Protein AF-A0A0F9E9Y7-F1 (afdb_monomer_lite)

Structure (mmCIF, N/CA/C/O backbone):
data_AF-A0A0F9E9Y7-F1
#
_entry.id   AF-A0A0F9E9Y7-F1
#
loop_
_atom_site.group_PDB
_atom_site.id
_atom_site.type_symbol
_atom_site.label_atom_id
_atom_site.label_alt_id
_atom_site.label_comp_id
_atom_site.label_asym_id
_atom_site.label_entity_id
_atom_site.label_seq_id
_atom_site.pdbx_PDB_ins_code
_atom_site.Cartn_x
_atom_site.Cartn_y
_atom_site.Cartn_z
_atom_site.occupancy
_atom_site.B_iso_or_equiv
_atom_site.auth_seq_id
_atom_site.auth_comp_id
_atom_site.auth_asym_id
_atom_site.auth_atom_id
_atom_site.pdbx_PDB_model_num
ATOM 1 N N . MET A 1 1 ? -20.554 8.110 -44.807 1.00 42.41 1 MET A N 1
ATOM 2 C CA . MET A 1 1 ? -20.090 8.867 -43.628 1.00 42.41 1 MET A CA 1
ATOM 3 C C . MET A 1 1 ? -20.699 8.203 -42.407 1.00 42.41 1 MET A C 1
ATOM 5 O O . MET A 1 1 ? -21.878 8.396 -42.154 1.00 42.41 1 MET A O 1
ATOM 9 N N . THR A 1 2 ? -19.965 7.325 -41.733 1.00 42.69 2 THR A N 1
ATOM 10 C CA . THR A 1 2 ? -20.424 6.703 -40.484 1.00 42.69 2 THR A CA 1
ATOM 11 C C . THR A 1 2 ? -19.828 7.491 -39.334 1.00 42.69 2 THR A C 1
ATOM 13 O O . THR A 1 2 ? -18.618 7.485 -39.134 1.00 42.69 2 THR A O 1
ATOM 16 N N . GLN A 1 3 ? -20.688 8.237 -38.648 1.00 52.66 3 GLN A N 1
ATOM 17 C CA . GLN A 1 3 ? -20.364 8.927 -37.409 1.00 52.66 3 GLN A CA 1
ATOM 18 C C . GLN A 1 3 ? -20.084 7.844 -36.362 1.00 52.66 3 GLN A C 1
ATOM 20 O O . GLN A 1 3 ? -20.965 7.031 -36.078 1.00 52.66 3 GLN A O 1
ATOM 25 N N . GLU A 1 4 ? -18.855 7.771 -35.853 1.00 56.22 4 GLU A N 1
ATOM 26 C CA . GLU A 1 4 ? -18.535 6.856 -34.760 1.00 56.22 4 GLU A CA 1
ATOM 27 C C . GLU A 1 4 ? -19.398 7.221 -33.552 1.00 56.22 4 GLU A C 1
ATOM 29 O O . GLU A 1 4 ? -19.359 8.345 -33.047 1.00 56.22 4 GLU A O 1
ATOM 34 N N . THR A 1 5 ? -20.224 6.269 -33.121 1.00 60.22 5 THR A N 1
ATOM 35 C CA . THR A 1 5 ? -21.033 6.391 -31.914 1.00 60.22 5 THR A CA 1
ATOM 36 C C . THR A 1 5 ? -20.099 6.646 -30.740 1.00 60.22 5 THR A C 1
ATOM 38 O O . THR A 1 5 ? -19.349 5.759 -30.334 1.00 60.22 5 THR A O 1
ATOM 41 N N . PHE A 1 6 ? -20.145 7.857 -30.186 1.00 68.81 6 PHE A N 1
ATOM 42 C CA . PHE A 1 6 ? -19.423 8.188 -28.966 1.00 68.81 6 PHE A CA 1
ATOM 43 C C . PHE A 1 6 ? -19.864 7.235 -27.846 1.00 68.81 6 PHE A C 1
ATOM 45 O O . PHE A 1 6 ? -20.997 7.300 -27.366 1.00 68.81 6 PHE A O 1
ATOM 52 N N . LYS A 1 7 ? -18.963 6.331 -27.447 1.00 62.50 7 LYS A N 1
ATOM 53 C CA . LYS A 1 7 ? -19.125 5.460 -26.283 1.00 62.50 7 LYS A CA 1
ATOM 54 C C . LYS A 1 7 ? -18.265 6.039 -25.159 1.00 62.50 7 LYS A C 1
ATOM 56 O O . LYS A 1 7 ? -17.041 5.929 -25.242 1.00 62.50 7 LYS A O 1
ATOM 61 N N . PRO A 1 8 ? -18.857 6.680 -24.136 1.00 44.62 8 PRO A N 1
ATOM 62 C CA . PRO A 1 8 ? -18.079 7.228 -23.036 1.00 44.62 8 PRO A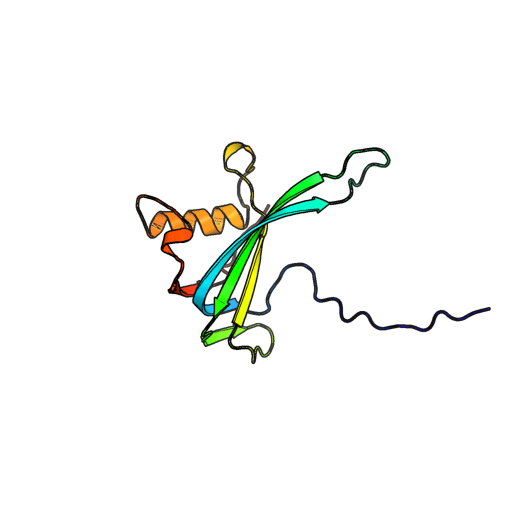 CA 1
ATOM 63 C C . PRO A 1 8 ? -17.283 6.108 -22.360 1.00 44.62 8 PRO A C 1
ATOM 65 O O . PRO A 1 8 ? -17.818 5.042 -22.046 1.00 44.62 8 PRO A O 1
ATOM 68 N N . SER A 1 9 ? -15.986 6.346 -22.172 1.00 56.53 9 SER A N 1
ATOM 69 C CA . SER A 1 9 ? -15.112 5.431 -21.450 1.00 56.53 9 SER A CA 1
ATOM 70 C C . SER A 1 9 ? -15.350 5.592 -19.954 1.00 56.53 9 SER A C 1
ATOM 72 O O . SER A 1 9 ? -15.184 6.679 -19.409 1.00 56.53 9 SER A O 1
ATOM 74 N N . LEU A 1 10 ? -15.721 4.498 -19.294 1.00 49.91 10 LEU A N 1
ATOM 75 C CA . LEU A 1 10 ? -15.759 4.388 -17.833 1.00 49.91 10 LEU A CA 1
ATOM 76 C C . LEU A 1 10 ? -14.414 3.897 -17.277 1.00 49.91 10 LEU A C 1
ATOM 78 O O . LEU A 1 10 ? -14.360 3.389 -16.159 1.00 49.91 10 LEU A O 1
ATOM 82 N N . ALA A 1 11 ? -13.342 3.968 -18.077 1.00 42.59 11 ALA A N 1
ATOM 83 C CA . ALA A 1 11 ? -12.028 3.518 -17.653 1.00 42.59 11 ALA A CA 1
ATOM 84 C C . ALA A 1 11 ? -11.611 4.290 -16.400 1.00 42.59 11 ALA A C 1
ATOM 86 O O . ALA A 1 11 ? -11.457 5.512 -16.423 1.00 42.59 11 ALA A O 1
ATOM 87 N N . THR A 1 12 ? -11.431 3.558 -15.304 1.00 41.56 12 THR A N 1
ATOM 88 C CA . THR A 1 12 ? -10.828 4.094 -14.092 1.00 41.56 12 THR A CA 1
ATOM 89 C C . THR A 1 12 ? -9.436 4.614 -14.454 1.00 41.56 12 THR A C 1
ATOM 91 O O . THR A 1 12 ? -8.691 3.895 -15.132 1.00 41.56 12 THR A O 1
ATOM 94 N N . PRO A 1 13 ? -9.058 5.837 -14.043 1.00 41.62 13 PRO A N 1
ATOM 95 C CA . PRO A 1 13 ? -7.705 6.329 -14.241 1.00 41.62 13 PRO A CA 1
ATOM 96 C C . PRO A 1 13 ? -6.712 5.298 -13.709 1.00 41.62 13 PRO A C 1
ATOM 98 O O . PRO A 1 13 ? -6.859 4.792 -12.594 1.00 41.62 13 PRO A O 1
ATOM 101 N N . VAL A 1 14 ? -5.707 4.966 -14.513 1.00 43.00 14 VAL A N 1
ATOM 102 C CA . VAL A 1 14 ? -4.647 4.049 -14.104 1.00 43.00 14 VAL A CA 1
ATOM 103 C C . VAL A 1 14 ? -3.904 4.689 -12.923 1.00 43.00 14 VAL A C 1
ATOM 105 O O . VAL A 1 14 ? -3.099 5.597 -13.105 1.00 43.00 14 VAL A O 1
ATOM 108 N N . GLY A 1 15 ? -4.170 4.217 -11.700 1.00 51.47 15 GLY A N 1
ATOM 109 C CA . GLY A 1 15 ? -3.194 4.266 -10.610 1.00 51.47 15 GLY A CA 1
ATOM 110 C C . GLY A 1 15 ? -3.375 5.247 -9.446 1.00 51.47 15 GLY A C 1
ATOM 111 O O . GLY A 1 15 ? -2.369 5.481 -8.770 1.00 51.47 15 GLY A O 1
ATOM 112 N N . GLN A 1 16 ? -4.567 5.774 -9.136 1.00 60.00 16 GLN A N 1
ATOM 113 C CA . GLN A 1 16 ? -4.809 6.370 -7.807 1.00 60.00 16 GLN A CA 1
ATOM 114 C C . GLN A 1 16 ? -6.214 6.068 -7.272 1.00 60.00 16 GLN A C 1
ATOM 116 O O . GLN A 1 16 ? -7.217 6.487 -7.838 1.00 60.00 16 GLN A O 1
ATOM 121 N N . SER A 1 17 ? -6.264 5.336 -6.156 1.00 75.00 17 SER A N 1
ATOM 122 C CA . SER A 1 17 ? -7.454 5.254 -5.305 1.00 75.00 17 SER A CA 1
ATOM 123 C C . SER A 1 17 ? -7.800 6.658 -4.780 1.00 75.00 17 SER A C 1
ATOM 125 O O . SER A 1 17 ? -6.871 7.398 -4.444 1.00 75.00 17 SER A O 1
ATOM 127 N N . PRO A 1 18 ? -9.088 7.041 -4.662 1.00 85.50 18 PRO A N 1
ATOM 128 C CA . PRO A 1 18 ? -9.473 8.330 -4.076 1.00 85.50 18 PRO A CA 1
ATOM 129 C C . PRO A 1 18 ? -9.158 8.408 -2.571 1.00 85.50 18 PRO A C 1
ATOM 131 O O . PRO A 1 18 ? -9.178 9.489 -1.978 1.00 85.50 18 PRO A O 1
ATOM 134 N N . LEU A 1 19 ? -8.840 7.268 -1.948 1.00 90.31 19 LEU A N 1
ATOM 135 C CA . LEU A 1 19 ? -8.474 7.163 -0.543 1.00 90.31 19 LEU A CA 1
ATOM 136 C C . LEU A 1 19 ? -7.179 7.931 -0.250 1.00 90.31 19 LEU A C 1
ATOM 138 O O . LEU A 1 19 ? -6.099 7.572 -0.717 1.00 90.31 19 LEU A O 1
ATOM 142 N N . GLN A 1 20 ? -7.280 8.960 0.590 1.00 92.25 20 GLN A N 1
ATOM 143 C CA . GLN A 1 20 ? -6.125 9.703 1.097 1.00 92.25 20 GLN A CA 1
ATOM 144 C C . GLN A 1 20 ? -5.659 9.179 2.453 1.00 92.25 20 GLN A C 1
ATOM 146 O O . GLN A 1 20 ? -4.464 9.186 2.732 1.00 92.25 20 GLN A O 1
ATOM 151 N N . LYS A 1 21 ? -6.591 8.751 3.309 1.00 95.31 21 LYS A N 1
ATOM 152 C CA . LYS A 1 21 ? -6.298 8.193 4.628 1.00 95.31 21 LYS A CA 1
ATOM 153 C C .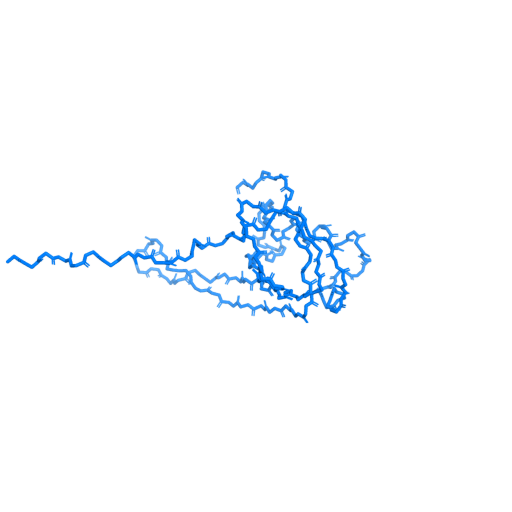 LYS A 1 21 ? -7.371 7.193 5.021 1.00 95.31 21 LYS A C 1
ATOM 155 O O . LYS A 1 21 ? -8.561 7.505 4.949 1.00 95.31 21 LYS A O 1
ATOM 160 N N . PHE A 1 22 ? -6.961 6.021 5.477 1.00 96.06 22 PHE A N 1
ATOM 161 C CA . PHE A 1 22 ? -7.881 4.988 5.934 1.00 96.06 22 PHE A CA 1
ATOM 162 C C . PHE A 1 22 ? -7.235 4.090 6.984 1.00 96.06 22 PHE A C 1
ATOM 164 O O . PHE A 1 22 ? -6.012 4.051 7.132 1.00 96.06 22 PHE A O 1
ATOM 171 N N . VAL A 1 23 ? -8.079 3.358 7.699 1.00 97.31 23 VAL A N 1
ATOM 172 C CA . VAL A 1 23 ? -7.685 2.213 8.517 1.00 97.31 23 VAL A CA 1
ATOM 173 C C . VAL A 1 23 ? -8.273 0.969 7.869 1.00 97.31 23 VAL A C 1
ATOM 175 O O . VAL A 1 23 ? -9.423 0.996 7.457 1.00 97.31 23 VAL A O 1
ATOM 178 N N . GLY A 1 24 ? -7.505 -0.106 7.748 1.00 96.50 24 GLY A N 1
ATOM 179 C CA . GLY A 1 24 ? -7.993 -1.359 7.170 1.00 96.50 24 GLY A CA 1
ATOM 180 C C . GLY A 1 24 ? -7.135 -2.546 7.575 1.00 96.50 24 GLY A C 1
ATOM 181 O O . GLY A 1 24 ? -6.053 -2.374 8.138 1.00 96.50 24 GLY A O 1
ATOM 182 N N . ILE A 1 25 ? -7.615 -3.754 7.302 1.00 97.50 25 ILE A N 1
ATOM 183 C CA . ILE A 1 25 ? -6.855 -4.992 7.483 1.00 97.50 25 ILE A CA 1
ATOM 184 C C . ILE A 1 25 ? -6.270 -5.389 6.133 1.00 97.50 25 ILE A C 1
ATOM 186 O O . ILE A 1 25 ? -7.020 -5.561 5.174 1.00 97.50 25 ILE A O 1
ATOM 190 N N . LEU A 1 26 ? -4.945 -5.545 6.056 1.00 96.38 26 LEU A N 1
ATOM 191 C CA . LEU A 1 26 ? -4.313 -6.124 4.869 1.00 96.38 26 LEU A CA 1
ATOM 192 C C . LEU A 1 26 ? -4.673 -7.610 4.809 1.00 96.38 26 LEU A C 1
ATOM 194 O O . LEU A 1 26 ? -4.222 -8.387 5.645 1.00 96.38 26 LEU A O 1
ATOM 198 N N . GLU A 1 27 ? -5.508 -8.000 3.857 1.00 95.88 27 GLU A N 1
ATOM 199 C CA . GLU A 1 27 ? -5.944 -9.383 3.672 1.00 95.88 27 GLU A CA 1
ATOM 200 C C . GLU A 1 27 ? -4.887 -10.210 2.943 1.00 95.88 27 GLU A C 1
ATOM 202 O O . GLU A 1 27 ? -4.563 -11.313 3.376 1.00 95.88 27 GLU A O 1
ATOM 207 N N . SER A 1 28 ? -4.327 -9.662 1.867 1.00 95.44 28 SER A N 1
ATOM 208 C CA . SER A 1 28 ? -3.277 -10.304 1.082 1.00 95.44 28 SER A CA 1
ATOM 209 C C . SER A 1 28 ? -2.469 -9.275 0.296 1.00 95.44 28 SER A C 1
ATOM 211 O O . SER A 1 28 ? -2.875 -8.118 0.137 1.00 95.44 28 SER A O 1
ATOM 213 N N . TRP A 1 29 ? -1.318 -9.704 -0.213 1.00 94.81 29 TRP A N 1
ATOM 214 C CA . TRP A 1 29 ? -0.576 -8.974 -1.228 1.00 94.81 29 TRP A CA 1
ATOM 215 C C . TRP A 1 29 ? -0.125 -9.929 -2.332 1.00 94.81 29 TRP A C 1
ATOM 217 O O . TRP A 1 29 ? 0.078 -11.118 -2.094 1.00 94.81 29 TRP A O 1
ATOM 227 N N . GLU A 1 30 ? 0.020 -9.403 -3.543 1.00 94.31 30 GLU A N 1
ATOM 228 C CA . GLU A 1 30 ? 0.403 -10.173 -4.725 1.00 94.31 30 GLU A CA 1
ATOM 229 C C . GLU A 1 30 ? 1.448 -9.406 -5.535 1.00 94.31 30 GLU A C 1
ATOM 231 O O . GLU A 1 30 ? 1.392 -8.178 -5.633 1.00 94.31 30 GLU A O 1
ATOM 236 N N . ALA A 1 31 ? 2.407 -10.125 -6.121 1.00 92.44 31 ALA A N 1
ATOM 237 C CA . ALA A 1 31 ? 3.385 -9.562 -7.043 1.00 92.44 31 ALA A CA 1
ATOM 238 C C . ALA A 1 31 ? 3.086 -10.012 -8.475 1.00 92.44 31 ALA A C 1
ATOM 240 O O . ALA A 1 31 ? 3.074 -11.203 -8.779 1.00 92.44 31 ALA A O 1
ATOM 241 N N . GLU A 1 32 ? 2.918 -9.047 -9.372 1.00 91.19 32 GLU A N 1
ATOM 242 C CA . GLU A 1 32 ? 2.691 -9.281 -10.795 1.00 91.19 32 GLU A CA 1
ATOM 243 C C . GLU A 1 32 ? 3.835 -8.696 -11.623 1.00 91.19 32 GLU A C 1
ATOM 245 O O . GLU A 1 32 ? 4.307 -7.586 -11.368 1.00 91.19 32 GLU A O 1
ATOM 250 N N . THR A 1 33 ? 4.252 -9.412 -12.669 1.00 89.75 33 THR A N 1
ATOM 251 C CA . THR A 1 33 ? 5.092 -8.832 -13.724 1.00 89.75 33 THR A CA 1
ATOM 252 C C . THR A 1 33 ? 4.190 -8.340 -14.844 1.00 89.75 33 THR A C 1
ATOM 254 O O . THR A 1 33 ? 3.442 -9.120 -15.427 1.00 89.75 33 THR A O 1
ATOM 257 N N . ARG A 1 34 ? 4.273 -7.049 -15.154 1.00 85.38 34 ARG A N 1
ATOM 258 C CA . ARG A 1 34 ? 3.534 -6.402 -16.237 1.00 85.38 34 ARG A CA 1
ATOM 259 C C . ARG A 1 34 ? 4.480 -5.966 -17.343 1.00 85.38 34 ARG A C 1
ATOM 261 O O . ARG A 1 34 ? 5.663 -5.712 -17.120 1.00 85.38 34 ARG A O 1
ATOM 268 N N . GLU A 1 35 ? 3.932 -5.873 -18.543 1.00 84.50 35 GLU A N 1
ATOM 269 C CA . GLU A 1 35 ? 4.638 -5.421 -19.735 1.00 84.50 35 GLU A CA 1
ATOM 270 C C . GLU A 1 35 ? 4.053 -4.079 -20.174 1.00 84.50 35 GLU A C 1
ATOM 272 O O . GLU A 1 35 ? 2.839 -3.927 -20.300 1.00 84.50 35 GLU A O 1
ATOM 277 N N . SER A 1 36 ? 4.917 -3.084 -20.360 1.00 77.88 36 SER A N 1
ATOM 278 C CA . SER A 1 36 ? 4.568 -1.831 -21.023 1.00 77.88 36 SER A CA 1
ATOM 279 C C . SER A 1 36 ? 5.082 -1.894 -22.457 1.00 77.88 36 SER A C 1
ATOM 281 O O . SER A 1 36 ? 6.238 -2.291 -22.652 1.00 77.88 36 SER A O 1
ATOM 283 N N . PRO A 1 37 ? 4.289 -1.468 -23.455 1.00 76.06 37 PRO A N 1
ATOM 284 C CA . PRO A 1 37 ? 4.803 -1.241 -24.800 1.00 76.06 37 PRO A CA 1
ATOM 285 C C . PRO A 1 37 ? 6.053 -0.352 -24.743 1.00 76.06 37 PRO A C 1
ATOM 287 O O . PRO A 1 37 ? 6.115 0.559 -23.911 1.00 76.06 37 PRO A O 1
ATOM 290 N N . SER A 1 38 ? 7.056 -0.637 -25.579 1.00 75.00 38 SER A N 1
ATOM 291 C CA . SER A 1 38 ? 8.174 0.294 -25.762 1.00 75.00 38 SER A CA 1
ATOM 292 C C . SER A 1 38 ? 7.718 1.463 -26.634 1.00 75.00 38 SER A C 1
ATOM 294 O O . SER A 1 38 ? 6.972 1.268 -27.594 1.00 75.00 38 SER A O 1
ATOM 296 N N . ASP A 1 39 ? 8.194 2.665 -26.313 1.00 72.50 39 ASP A N 1
ATOM 297 C CA . ASP A 1 39 ? 7.964 3.873 -27.113 1.00 72.50 39 ASP A CA 1
ATOM 298 C C . ASP A 1 39 ? 8.726 3.827 -28.453 1.00 72.50 39 ASP A C 1
ATOM 300 O O . ASP A 1 39 ? 8.412 4.573 -29.382 1.00 72.50 39 ASP A O 1
ATOM 304 N N . THR A 1 40 ? 9.722 2.940 -28.571 1.00 74.12 40 THR A N 1
ATOM 305 C CA . THR A 1 40 ? 10.537 2.762 -29.777 1.00 74.12 40 THR A CA 1
ATOM 306 C C . THR A 1 40 ? 9.993 1.606 -30.630 1.00 74.12 40 THR A C 1
ATOM 308 O O . THR A 1 40 ? 9.963 0.462 -30.160 1.00 74.12 40 THR A O 1
ATOM 311 N N . PRO A 1 41 ? 9.609 1.841 -31.900 1.00 71.56 41 PRO A N 1
ATOM 312 C CA . PRO A 1 41 ? 9.171 0.775 -32.799 1.00 71.56 41 PRO A CA 1
ATOM 313 C C . PRO A 1 41 ? 10.261 -0.291 -32.990 1.00 71.56 41 PRO A C 1
ATOM 315 O O . PRO A 1 41 ? 11.368 0.022 -33.422 1.00 71.56 41 PRO A O 1
ATOM 318 N N . GLY A 1 42 ? 9.942 -1.555 -32.693 1.00 73.81 42 GLY A N 1
ATOM 319 C CA . GLY A 1 42 ? 10.852 -2.699 -32.858 1.00 73.81 42 GLY A CA 1
ATOM 320 C C . GLY A 1 42 ? 11.616 -3.125 -31.599 1.00 73.81 42 GLY A C 1
ATOM 321 O O . GLY A 1 42 ? 12.290 -4.152 -31.629 1.00 73.81 42 GLY A O 1
ATOM 322 N N . GLU A 1 43 ? 11.490 -2.398 -30.485 1.00 78.31 43 GLU A N 1
ATOM 323 C CA . GLU A 1 43 ? 12.030 -2.838 -29.195 1.00 78.31 43 GLU A CA 1
ATOM 324 C C . GLU A 1 43 ? 11.077 -3.783 -28.452 1.00 78.31 43 GLU A C 1
ATOM 326 O O . GLU A 1 43 ? 9.852 -3.691 -28.553 1.00 78.31 43 GLU A O 1
ATOM 331 N N . ALA A 1 44 ? 11.659 -4.683 -27.655 1.00 78.69 44 ALA A N 1
ATOM 332 C CA . ALA A 1 44 ? 10.900 -5.542 -26.756 1.00 78.69 44 ALA A CA 1
ATOM 333 C C . ALA A 1 44 ? 10.171 -4.710 -25.676 1.00 78.69 44 ALA A C 1
ATOM 335 O O . ALA A 1 44 ? 10.705 -3.695 -25.215 1.00 78.69 44 ALA A O 1
ATOM 336 N N . PRO A 1 45 ? 8.971 -5.134 -25.235 1.00 79.81 45 PRO A N 1
ATOM 337 C CA . PRO A 1 45 ? 8.224 -4.439 -24.195 1.00 79.81 45 PRO A CA 1
ATOM 338 C C . PRO A 1 45 ? 9.005 -4.383 -22.878 1.00 79.81 45 PRO A C 1
ATOM 340 O O . PRO A 1 45 ? 9.694 -5.330 -22.483 1.00 79.81 45 PRO A O 1
ATOM 343 N N . ARG A 1 46 ? 8.878 -3.259 -22.168 1.00 78.88 46 ARG A N 1
ATOM 344 C CA . ARG A 1 46 ? 9.520 -3.061 -20.867 1.00 78.88 46 ARG A CA 1
ATOM 345 C C . ARG A 1 46 ? 8.760 -3.845 -19.808 1.00 78.88 46 ARG A C 1
ATOM 347 O O . ARG A 1 46 ? 7.587 -3.578 -19.555 1.00 78.88 46 ARG A O 1
ATOM 354 N N . LYS A 1 47 ? 9.4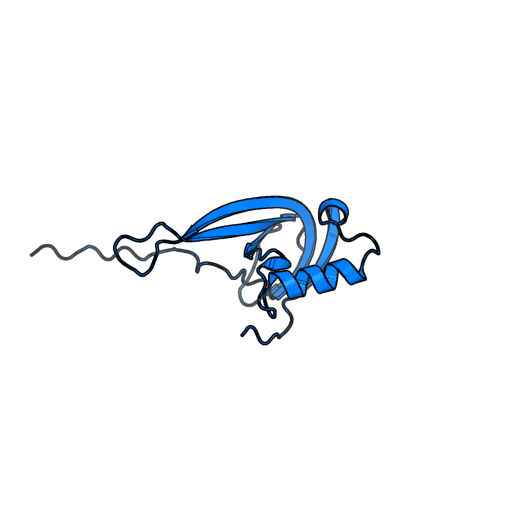46 -4.784 -19.161 1.00 83.81 47 LYS A N 1
ATOM 355 C CA . LYS A 1 47 ? 8.915 -5.527 -18.013 1.00 83.81 47 LYS A CA 1
ATOM 356 C C . LYS A 1 47 ? 9.091 -4.707 -16.743 1.00 83.81 47 LYS A C 1
ATOM 358 O O . LYS A 1 47 ? 10.185 -4.218 -16.473 1.00 83.81 47 LYS A O 1
ATOM 363 N N . TYR A 1 48 ? 8.030 -4.581 -15.960 1.00 83.56 48 TYR A N 1
ATOM 364 C CA . TYR A 1 48 ? 8.060 -3.965 -14.640 1.00 83.56 48 TYR A CA 1
ATOM 365 C C . TYR A 1 48 ? 7.247 -4.805 -13.661 1.00 83.56 48 TYR A C 1
ATOM 367 O O . TYR A 1 48 ? 6.303 -5.491 -14.044 1.00 83.56 48 TYR A O 1
ATOM 375 N N . GLN A 1 49 ? 7.637 -4.779 -12.393 1.00 89.38 49 GLN A N 1
ATOM 376 C CA . GLN A 1 49 ? 6.914 -5.485 -11.343 1.00 89.38 49 GLN A CA 1
ATOM 377 C C . GLN A 1 49 ? 5.966 -4.532 -10.632 1.00 89.38 49 GLN A C 1
ATOM 379 O O . GLN A 1 49 ? 6.217 -3.330 -10.528 1.00 89.38 49 GLN A O 1
ATOM 384 N N . VAL A 1 50 ? 4.864 -5.074 -10.144 1.00 90.38 50 VAL A N 1
ATOM 385 C CA . VAL A 1 50 ? 3.828 -4.339 -9.434 1.00 90.38 50 VAL A CA 1
ATOM 386 C C . VAL A 1 50 ? 3.402 -5.165 -8.233 1.00 90.38 50 VAL A C 1
ATOM 388 O O . VAL A 1 50 ? 3.156 -6.358 -8.371 1.00 90.38 50 VAL A O 1
ATOM 391 N N . ILE A 1 51 ? 3.318 -4.525 -7.070 1.00 91.81 51 ILE A N 1
ATOM 392 C CA . ILE A 1 51 ? 2.750 -5.117 -5.861 1.00 91.81 51 ILE A CA 1
ATOM 393 C C . ILE A 1 51 ? 1.325 -4.604 -5.693 1.00 91.81 51 ILE A C 1
ATOM 395 O O . ILE A 1 51 ? 1.090 -3.390 -5.689 1.00 91.81 51 ILE A O 1
ATOM 399 N N . THR A 1 52 ? 0.390 -5.529 -5.544 1.00 93.31 52 THR A N 1
ATOM 400 C CA . THR A 1 52 ? -1.015 -5.259 -5.252 1.00 93.31 52 THR A CA 1
ATOM 401 C C . THR A 1 52 ? -1.286 -5.602 -3.794 1.00 93.31 52 THR A C 1
ATOM 403 O O . THR A 1 52 ? -0.967 -6.698 -3.353 1.00 93.31 52 THR A O 1
ATOM 406 N N . PHE A 1 53 ? -1.868 -4.669 -3.047 1.00 93.75 53 PHE A N 1
ATOM 407 C CA . PHE A 1 53 ? -2.280 -4.838 -1.657 1.00 93.75 53 PHE A CA 1
ATOM 408 C C . PHE A 1 53 ? -3.804 -4.858 -1.589 1.00 93.75 53 PHE A C 1
ATOM 410 O O . PHE A 1 53 ? -4.447 -3.896 -2.019 1.00 93.75 53 PHE A O 1
ATOM 417 N N . ASN A 1 54 ? -4.367 -5.924 -1.026 1.00 94.25 54 ASN A N 1
ATOM 418 C CA . ASN A 1 54 ? -5.804 -6.107 -0.870 1.00 94.25 54 ASN A CA 1
ATOM 419 C C . ASN A 1 54 ? -6.197 -5.847 0.583 1.00 94.25 54 ASN A C 1
ATOM 421 O O . ASN A 1 54 ? -5.714 -6.514 1.497 1.00 94.25 54 ASN A O 1
ATOM 425 N N . PHE A 1 55 ? -7.072 -4.871 0.798 1.00 95.56 55 PHE A N 1
ATOM 426 C CA . PHE A 1 55 ? -7.572 -4.492 2.112 1.00 95.56 55 PHE A CA 1
ATOM 427 C C . PHE A 1 55 ? -9.046 -4.832 2.262 1.00 95.56 55 PHE A C 1
ATOM 429 O O . PHE A 1 55 ? -9.841 -4.608 1.346 1.00 95.56 55 PHE A O 1
ATOM 436 N N . ARG A 1 56 ? -9.406 -5.253 3.472 1.00 95.12 56 ARG A N 1
ATOM 437 C CA . ARG A 1 56 ? -10.785 -5.407 3.939 1.00 95.12 56 ARG A CA 1
ATOM 438 C C . ARG A 1 56 ? -11.015 -4.634 5.232 1.00 95.12 56 ARG A C 1
ATOM 440 O O . ARG A 1 56 ? -10.064 -4.150 5.849 1.00 95.12 56 ARG A O 1
ATOM 447 N N . ASP A 1 57 ? -12.276 -4.560 5.644 1.00 95.88 57 ASP A N 1
ATOM 448 C CA . ASP A 1 57 ? -12.712 -3.890 6.873 1.00 95.88 57 ASP A CA 1
ATOM 449 C C . ASP A 1 57 ? -12.207 -2.441 6.947 1.00 95.88 57 ASP A C 1
ATOM 451 O O . ASP A 1 57 ? -11.557 -2.029 7.912 1.00 95.88 57 ASP A O 1
ATOM 455 N N . LEU A 1 58 ? -12.454 -1.686 5.872 1.00 94.50 58 LEU A N 1
ATOM 456 C CA . LEU A 1 58 ? -12.025 -0.297 5.762 1.00 94.50 58 LEU A CA 1
ATOM 457 C C . LEU A 1 58 ? -12.870 0.670 6.582 1.00 94.50 58 LEU A C 1
ATOM 459 O O . LEU A 1 58 ? -14.074 0.796 6.368 1.00 94.50 58 LEU A O 1
ATOM 463 N N . ASP A 1 59 ? -12.177 1.488 7.366 1.00 95.44 59 ASP A N 1
ATOM 464 C CA . ASP A 1 59 ? -12.664 2.769 7.857 1.00 95.44 59 ASP A CA 1
ATOM 465 C C . ASP A 1 59 ? -11.998 3.895 7.067 1.00 95.44 59 ASP A C 1
ATOM 467 O O . ASP A 1 59 ? -10.809 4.203 7.229 1.00 95.44 59 ASP A O 1
ATOM 471 N N . VAL A 1 60 ? -12.770 4.535 6.194 1.00 94.69 60 VAL A N 1
ATOM 472 C CA . VAL A 1 60 ? -12.293 5.672 5.406 1.00 94.69 60 VAL A CA 1
ATOM 473 C C . VAL A 1 60 ? -12.254 6.916 6.289 1.00 94.69 60 VAL A C 1
ATOM 475 O O . VAL A 1 60 ? -13.284 7.392 6.756 1.00 94.69 60 VAL A O 1
ATOM 478 N N . LEU A 1 61 ? -11.057 7.471 6.492 1.00 94.81 61 LEU A N 1
ATOM 479 C CA . LEU A 1 61 ? -10.858 8.691 7.282 1.00 94.81 61 LEU A CA 1
ATOM 480 C C . LEU A 1 61 ? -10.828 9.944 6.400 1.00 94.81 61 LEU A C 1
ATOM 482 O O . LEU A 1 61 ? -11.275 11.011 6.814 1.00 94.81 61 LEU A O 1
ATOM 486 N N . LYS A 1 62 ? -10.272 9.831 5.187 1.00 93.81 62 LYS A N 1
ATOM 487 C CA . LYS A 1 62 ? -10.191 10.921 4.212 1.00 93.81 62 LYS A CA 1
ATOM 488 C C . LYS A 1 62 ? -10.140 10.368 2.791 1.00 93.81 62 LYS A C 1
ATOM 490 O O . LYS A 1 62 ? -9.321 9.501 2.494 1.00 93.81 62 LYS A O 1
ATOM 495 N N . SER A 1 63 ? -10.964 10.916 1.906 1.00 92.25 63 SER A N 1
ATOM 496 C CA . SER A 1 63 ? -11.025 10.547 0.489 1.00 92.25 63 SER A CA 1
ATOM 497 C C . SER A 1 63 ? -11.343 11.781 -0.360 1.00 92.25 63 SER A C 1
ATOM 499 O O . SER A 1 63 ? -11.997 12.700 0.132 1.00 92.25 63 SER A O 1
ATOM 501 N N . THR A 1 64 ? -10.863 11.838 -1.605 1.00 90.56 64 THR A N 1
ATOM 502 C CA . THR A 1 64 ? -11.199 12.924 -2.552 1.00 90.56 64 THR A CA 1
ATOM 503 C C . THR A 1 64 ? -12.618 12.814 -3.093 1.00 90.56 64 THR A C 1
ATOM 505 O O . THR A 1 64 ? -13.204 13.812 -3.497 1.00 90.56 64 THR A O 1
ATOM 508 N N . GLU A 1 65 ? -13.168 11.603 -3.080 1.00 87.62 65 GLU A N 1
ATOM 509 C CA . GLU A 1 65 ? -14.516 11.271 -3.537 1.00 87.62 65 GLU A CA 1
ATOM 510 C C . GLU A 1 65 ? -15.198 10.360 -2.503 1.00 87.62 65 GLU A C 1
ATOM 512 O O . GLU A 1 65 ? -14.498 9.661 -1.759 1.00 87.62 65 GLU A O 1
ATOM 517 N N . PRO A 1 66 ? -16.541 10.329 -2.422 1.00 87.25 66 PRO A N 1
ATOM 518 C CA . PRO A 1 66 ? -17.241 9.376 -1.566 1.00 87.25 66 PRO A CA 1
ATOM 519 C C . PRO A 1 66 ? -16.801 7.937 -1.859 1.00 87.25 66 PRO A C 1
ATOM 521 O O . PRO A 1 66 ? -16.863 7.482 -2.999 1.00 87.25 66 PRO A O 1
ATOM 524 N N . TYR A 1 67 ? -16.371 7.215 -0.825 1.00 87.31 67 TYR A N 1
ATOM 525 C CA . TYR A 1 67 ? -15.898 5.837 -0.946 1.00 87.31 67 TYR A CA 1
ATOM 526 C C . TYR A 1 67 ? -16.750 4.920 -0.059 1.00 87.31 67 TYR A C 1
ATOM 528 O O . TYR A 1 67 ? -16.473 4.802 1.134 1.00 87.31 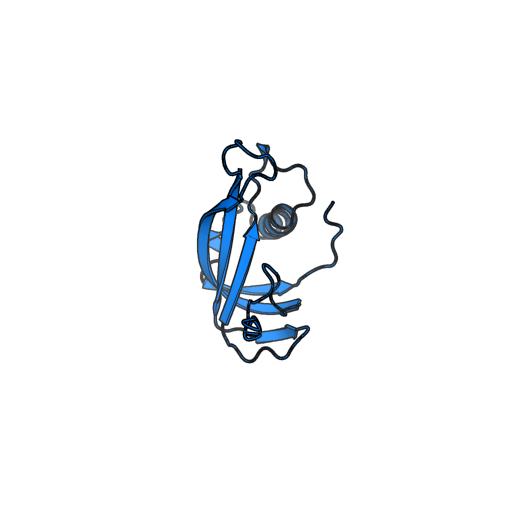67 TYR A O 1
ATOM 536 N N . PRO A 1 68 ? -17.821 4.310 -0.601 1.00 85.38 68 PRO A N 1
ATOM 537 C CA . PRO A 1 68 ? -18.758 3.503 0.182 1.00 85.38 68 PRO A CA 1
ATOM 538 C C . PRO A 1 68 ? -18.316 2.040 0.342 1.00 85.38 68 PRO A C 1
ATOM 540 O O . PRO A 1 68 ? -19.030 1.251 0.957 1.00 85.38 68 PRO A O 1
ATOM 543 N 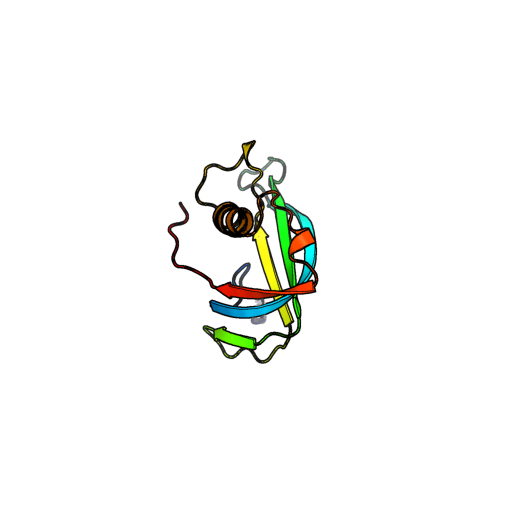N . PHE A 1 69 ? -17.188 1.647 -0.256 1.00 88.88 69 PHE A N 1
ATOM 544 C CA . PHE A 1 69 ? -16.759 0.254 -0.288 1.00 88.88 69 PHE A CA 1
ATOM 545 C C . PHE A 1 69 ? -15.969 -0.118 0.976 1.00 88.88 69 PHE A C 1
ATOM 547 O O . PHE A 1 69 ? -15.068 0.625 1.368 1.00 88.88 69 PHE A O 1
ATOM 554 N N . PRO A 1 70 ? -16.240 -1.288 1.585 1.00 88.62 70 PRO A N 1
ATOM 555 C CA . PRO A 1 70 ? -15.518 -1.764 2.768 1.00 88.62 70 PRO A CA 1
ATOM 556 C C . PRO A 1 70 ? -14.164 -2.419 2.434 1.00 88.62 70 PRO A C 1
ATOM 558 O O . PRO A 1 70 ? -13.502 -2.957 3.321 1.00 88.62 70 PRO A O 1
ATOM 561 N N . VAL A 1 71 ? -13.761 -2.402 1.162 1.00 91.81 71 VAL A N 1
ATOM 562 C CA . VAL A 1 71 ? -12.536 -3.013 0.629 1.00 91.81 71 VAL A CA 1
ATOM 563 C C . VAL A 1 71 ? -11.774 -2.013 -0.230 1.00 91.81 71 VAL A C 1
ATOM 565 O O . VAL A 1 71 ? -12.389 -1.115 -0.801 1.00 91.81 71 VAL A O 1
ATOM 568 N N . ALA A 1 72 ? -10.454 -2.167 -0.343 1.00 91.06 72 ALA A N 1
ATOM 569 C CA . ALA A 1 72 ? -9.633 -1.377 -1.258 1.00 91.06 72 ALA A CA 1
ATOM 570 C C . ALA A 1 72 ? -8.492 -2.203 -1.822 1.00 91.06 72 ALA A C 1
ATOM 572 O O . ALA A 1 72 ? -7.921 -3.054 -1.147 1.00 91.06 72 ALA A O 1
ATOM 573 N N . VAL A 1 73 ? -8.123 -1.871 -3.052 1.00 91.31 73 VAL A N 1
ATOM 574 C CA . VAL A 1 73 ? -6.974 -2.446 -3.738 1.00 91.31 73 VAL A CA 1
ATOM 575 C C . VAL A 1 73 ? -6.000 -1.315 -4.033 1.00 91.31 73 VAL A C 1
ATOM 577 O O . VAL A 1 73 ? -6.362 -0.330 -4.681 1.00 91.31 73 VAL A O 1
ATOM 580 N N . LEU A 1 74 ? -4.771 -1.432 -3.534 1.00 89.94 74 LEU A N 1
ATOM 581 C CA . LEU A 1 74 ? -3.695 -0.484 -3.814 1.00 89.94 74 LEU A CA 1
ATOM 582 C C . LEU A 1 74 ? -2.626 -1.149 -4.667 1.00 89.94 74 LEU A C 1
ATOM 584 O O . LEU A 1 74 ? -2.093 -2.191 -4.311 1.00 89.94 74 LEU A O 1
ATOM 588 N N . THR A 1 75 ? -2.275 -0.508 -5.774 1.00 89.75 75 THR A N 1
ATOM 589 C CA . THR A 1 75 ? -1.316 -1.038 -6.742 1.00 89.75 75 THR A CA 1
ATOM 590 C C . THR A 1 75 ? -0.095 -0.132 -6.809 1.00 89.75 75 THR A C 1
ATOM 592 O O . THR A 1 75 ? -0.216 1.074 -7.043 1.00 89.75 75 THR A O 1
ATOM 595 N N . ILE A 1 76 ? 1.091 -0.698 -6.594 1.00 88.12 76 ILE A N 1
ATOM 596 C CA . ILE A 1 76 ? 2.337 0.056 -6.437 1.00 88.12 76 ILE A CA 1
ATOM 597 C C . ILE A 1 76 ? 3.422 -0.579 -7.294 1.00 88.12 76 ILE A C 1
ATOM 599 O O . ILE A 1 76 ? 3.748 -1.749 -7.130 1.00 88.12 76 ILE A O 1
ATOM 603 N N . GLY A 1 77 ? 4.000 0.200 -8.210 1.00 88.06 77 GLY A N 1
ATOM 604 C CA . GLY A 1 77 ? 5.136 -0.255 -9.010 1.00 88.06 77 GLY A CA 1
ATOM 605 C C . GLY A 1 77 ? 6.321 -0.603 -8.113 1.00 88.06 77 GLY A C 1
ATOM 606 O O . GLY A 1 77 ? 6.736 0.219 -7.296 1.00 88.06 77 GLY A O 1
ATOM 607 N N . TYR A 1 78 ? 6.850 -1.810 -8.271 1.00 87.44 78 TYR A N 1
ATOM 608 C CA . TYR A 1 78 ? 8.009 -2.309 -7.550 1.00 87.44 78 TYR A CA 1
ATOM 609 C C . TYR A 1 78 ? 9.290 -1.951 -8.296 1.00 87.44 78 TYR A C 1
ATOM 611 O O . TYR A 1 78 ? 9.433 -2.222 -9.489 1.00 87.44 78 TYR A O 1
ATOM 619 N N . ALA A 1 79 ? 10.245 -1.385 -7.564 1.00 81.44 79 ALA A N 1
ATOM 620 C CA . ALA A 1 79 ? 11.606 -1.194 -8.034 1.00 81.44 79 ALA A CA 1
ATOM 621 C C . ALA A 1 79 ? 12.549 -1.922 -7.067 1.00 81.44 79 ALA A C 1
ATOM 623 O O . ALA A 1 79 ? 12.627 -1.524 -5.897 1.00 81.44 79 ALA A O 1
ATOM 624 N N . PRO A 1 80 ? 13.263 -2.977 -7.507 1.00 81.44 80 PRO A N 1
ATOM 625 C CA . PRO A 1 80 ? 14.213 -3.653 -6.637 1.00 81.44 80 PRO A CA 1
ATOM 626 C C . PRO A 1 80 ? 15.332 -2.682 -6.231 1.00 81.44 80 PRO A C 1
ATOM 628 O O . PRO A 1 80 ? 15.704 -1.822 -7.034 1.00 81.44 80 PRO A O 1
ATOM 631 N N . PRO A 1 81 ? 15.922 -2.818 -5.026 1.00 78.81 81 PRO A N 1
ATOM 632 C CA . PRO A 1 81 ? 16.919 -1.870 -4.521 1.00 78.81 81 PRO A CA 1
ATOM 633 C C . PRO A 1 81 ? 18.082 -1.610 -5.486 1.00 78.81 81 PRO A C 1
ATOM 635 O O . PRO A 1 81 ? 18.496 -0.470 -5.645 1.00 78.81 81 PRO A O 1
ATOM 638 N N . ALA A 1 82 ? 18.552 -2.647 -6.188 1.00 79.94 82 ALA A N 1
ATOM 639 C CA . ALA A 1 82 ? 19.646 -2.543 -7.157 1.00 79.94 82 ALA A CA 1
ATOM 640 C C . ALA A 1 82 ? 19.297 -1.738 -8.426 1.00 79.94 82 ALA A C 1
ATOM 642 O O . ALA A 1 82 ? 20.197 -1.283 -9.125 1.00 79.94 82 ALA A O 1
ATOM 643 N N . GLN A 1 83 ? 18.009 -1.583 -8.746 1.00 74.12 83 GLN A N 1
ATOM 644 C CA . GLN A 1 83 ? 17.529 -0.861 -9.933 1.00 74.12 83 GLN A CA 1
ATOM 645 C C . GLN A 1 83 ? 16.810 0.447 -9.573 1.00 74.12 83 GLN A C 1
ATOM 647 O O . GLN A 1 83 ? 16.545 1.269 -10.451 1.00 74.12 83 GLN A O 1
ATOM 652 N N . SER A 1 84 ? 16.486 0.650 -8.293 1.00 75.56 84 SER A N 1
ATOM 653 C CA . SER A 1 84 ? 15.848 1.869 -7.811 1.00 75.56 84 SER A CA 1
ATOM 654 C C . SER A 1 84 ? 16.806 3.049 -7.947 1.00 75.56 84 SER A C 1
ATOM 656 O O . SER A 1 84 ? 17.903 3.047 -7.395 1.00 75.56 84 SER A O 1
ATOM 658 N N . ARG A 1 85 ? 16.368 4.097 -8.649 1.00 73.31 85 ARG A N 1
ATOM 659 C CA . ARG A 1 85 ? 17.085 5.382 -8.743 1.00 73.31 85 ARG A CA 1
ATOM 660 C C . ARG A 1 85 ? 16.752 6.338 -7.589 1.00 73.31 85 ARG A C 1
ATOM 662 O O . ARG A 1 85 ? 17.126 7.507 -7.635 1.00 73.31 85 ARG A O 1
ATOM 669 N N . GLY A 1 86 ? 16.057 5.840 -6.568 1.00 73.00 86 GLY A N 1
ATOM 670 C CA . GLY A 1 86 ? 15.546 6.634 -5.458 1.00 73.00 86 GLY A CA 1
ATOM 671 C C . GLY A 1 86 ? 14.205 7.318 -5.768 1.00 73.00 86 GLY A C 1
ATOM 672 O O . GLY A 1 86 ? 13.800 7.421 -6.924 1.00 73.00 86 GLY A O 1
ATOM 673 N N . ASN A 1 87 ? 13.523 7.807 -4.731 1.00 74.25 87 ASN A N 1
ATOM 674 C CA . ASN A 1 87 ? 12.275 8.585 -4.783 1.00 74.25 87 ASN A CA 1
ATOM 675 C C . ASN A 1 87 ? 11.100 7.884 -5.487 1.00 74.25 87 ASN A C 1
ATOM 677 O O . ASN A 1 87 ? 10.255 8.536 -6.100 1.00 74.25 87 ASN A O 1
ATOM 681 N N . THR A 1 88 ? 11.016 6.556 -5.393 1.00 84.50 88 THR A N 1
ATOM 682 C CA . THR A 1 88 ? 9.857 5.802 -5.896 1.00 84.50 88 THR A CA 1
ATOM 683 C C . THR A 1 88 ? 8.788 5.648 -4.811 1.00 84.50 88 THR A C 1
ATOM 685 O O . THR A 1 88 ? 9.086 5.657 -3.614 1.00 84.50 88 THR A O 1
ATOM 688 N N . ARG A 1 89 ? 7.523 5.439 -5.209 1.00 84.75 89 ARG A N 1
ATOM 689 C CA . ARG A 1 89 ? 6.439 5.109 -4.258 1.00 84.75 89 ARG A CA 1
ATOM 690 C C . ARG A 1 89 ? 6.772 3.860 -3.433 1.00 84.75 89 ARG A C 1
ATOM 692 O O . ARG A 1 89 ? 6.471 3.814 -2.243 1.00 84.75 89 ARG A O 1
ATOM 699 N N . TRP A 1 90 ? 7.425 2.880 -4.061 1.00 88.00 90 TRP A N 1
ATOM 700 C CA . TRP A 1 90 ? 7.894 1.671 -3.391 1.00 88.00 90 TRP A CA 1
ATOM 701 C C . TRP A 1 90 ? 8.904 1.974 -2.287 1.00 88.00 90 TRP A C 1
ATOM 703 O O . TRP A 1 90 ? 8.763 1.476 -1.177 1.00 88.00 90 TRP A O 1
ATOM 713 N N . GLU A 1 91 ? 9.896 2.821 -2.556 1.00 86.50 91 GLU A N 1
ATOM 714 C CA . GLU A 1 91 ? 10.907 3.172 -1.560 1.00 86.50 91 GLU A CA 1
ATOM 715 C C . GLU A 1 91 ? 10.311 3.904 -0.354 1.00 86.50 91 GLU A C 1
ATOM 717 O O . GLU A 1 91 ? 10.680 3.601 0.782 1.00 86.50 91 GLU A O 1
ATOM 722 N N . ALA A 1 92 ? 9.354 4.808 -0.580 1.00 86.38 92 ALA A N 1
ATOM 723 C CA . ALA A 1 92 ? 8.643 5.486 0.502 1.00 86.38 92 ALA A CA 1
ATOM 724 C C . ALA A 1 92 ? 7.918 4.484 1.421 1.00 86.38 92 ALA A C 1
ATOM 726 O O . ALA A 1 92 ? 8.018 4.574 2.646 1.00 86.38 92 ALA A O 1
ATOM 727 N N . ILE A 1 93 ? 7.244 3.487 0.843 1.00 88.56 93 ILE A N 1
ATOM 728 C CA . ILE A 1 93 ? 6.562 2.431 1.605 1.00 88.56 93 ILE A CA 1
ATOM 729 C C . ILE A 1 93 ? 7.545 1.494 2.292 1.00 88.56 93 ILE A C 1
ATOM 731 O O . ILE A 1 93 ? 7.414 1.259 3.490 1.00 88.56 93 ILE A O 1
ATOM 735 N N . ALA A 1 94 ? 8.561 1.008 1.581 1.00 88.62 94 ALA A N 1
ATOM 736 C CA . ALA A 1 94 ? 9.589 0.151 2.158 1.00 88.62 94 ALA A CA 1
ATOM 737 C C . ALA A 1 94 ? 10.291 0.852 3.334 1.00 88.62 94 ALA A C 1
ATOM 739 O O . ALA A 1 94 ? 10.561 0.229 4.359 1.00 88.62 94 ALA A O 1
ATOM 740 N N . GLY A 1 95 ? 10.535 2.162 3.226 1.00 88.00 95 GLY A N 1
ATOM 741 C CA . GLY A 1 95 ? 11.062 2.993 4.306 1.00 88.00 95 GLY A CA 1
ATOM 742 C C . GLY A 1 95 ? 10.142 3.069 5.527 1.00 88.00 95 GLY A C 1
ATOM 743 O O . GLY A 1 95 ? 10.637 3.057 6.652 1.00 88.00 95 GLY A O 1
ATOM 744 N N . SER A 1 96 ? 8.822 3.112 5.333 1.00 88.44 96 SER A N 1
ATOM 745 C CA . SER A 1 96 ? 7.849 3.034 6.430 1.00 88.44 96 SER A CA 1
ATOM 746 C C . SER A 1 96 ? 7.840 1.653 7.086 1.00 88.44 96 SER A C 1
ATOM 748 O O . SER A 1 96 ? 7.895 1.567 8.308 1.00 88.44 96 SER A O 1
ATOM 750 N N . ILE A 1 97 ? 7.857 0.574 6.299 1.00 88.12 97 ILE A N 1
ATOM 751 C CA . ILE A 1 97 ? 7.815 -0.808 6.808 1.00 88.12 97 ILE A CA 1
ATOM 752 C C . ILE A 1 97 ? 9.078 -1.152 7.607 1.00 88.12 97 ILE A C 1
ATOM 754 O O . ILE A 1 97 ? 8.982 -1.707 8.698 1.00 88.12 97 ILE A O 1
ATOM 758 N N . ARG A 1 98 ? 10.259 -0.728 7.137 1.00 89.69 98 ARG A N 1
ATOM 759 C CA . ARG A 1 98 ? 11.540 -0.880 7.857 1.00 89.69 98 ARG A CA 1
ATOM 760 C C . ARG A 1 98 ? 11.556 -0.243 9.246 1.00 89.69 98 ARG A C 1
ATOM 762 O O . ARG A 1 98 ? 12.367 -0.626 10.077 1.00 89.69 98 ARG A O 1
ATOM 769 N N . LYS A 1 99 ? 10.694 0.744 9.509 1.00 88.81 99 LYS A N 1
ATOM 770 C CA . LYS A 1 99 ? 10.575 1.369 10.837 1.00 88.81 99 LYS A CA 1
ATOM 771 C C . LYS A 1 99 ? 9.690 0.566 11.791 1.00 88.81 99 LYS A C 1
ATOM 773 O O . LYS A 1 99 ? 9.736 0.813 12.990 1.00 88.81 99 LYS A O 1
ATOM 778 N N . LEU A 1 100 ? 8.874 -0.352 11.271 1.00 84.75 100 LEU A N 1
ATOM 779 C CA . LEU A 1 100 ? 7.939 -1.154 12.061 1.00 84.75 100 LEU A CA 1
ATOM 780 C C . LEU A 1 100 ? 8.575 -2.442 12.595 1.00 84.75 100 LEU A C 1
ATOM 782 O O . LEU A 1 100 ? 8.118 -2.965 13.608 1.00 84.75 100 LEU A O 1
ATOM 786 N N . THR A 1 101 ? 9.604 -2.965 11.923 1.00 81.38 101 THR A N 1
ATOM 787 C CA . THR A 1 101 ? 10.254 -4.234 12.276 1.00 81.38 101 THR A CA 1
ATOM 788 C C . THR A 1 101 ? 11.738 -4.223 11.881 1.00 81.38 101 THR A C 1
ATOM 790 O O . THR A 1 101 ? 12.073 -3.671 10.830 1.00 81.38 101 THR A O 1
ATOM 793 N N . PRO A 1 102 ? 12.633 -4.823 12.694 1.00 81.88 102 PRO A N 1
ATOM 794 C CA . PRO A 1 102 ? 14.050 -4.962 12.356 1.00 81.88 102 PRO A CA 1
ATOM 795 C C . PRO A 1 102 ? 14.299 -5.890 11.157 1.00 81.88 102 PRO A C 1
ATOM 797 O O . PRO A 1 102 ? 15.299 -5.710 10.467 1.00 81.88 102 PRO A O 1
ATOM 800 N N . ASP A 1 103 ? 13.392 -6.838 10.899 1.00 84.81 103 ASP A N 1
ATOM 801 C CA . ASP A 1 103 ? 13.404 -7.699 9.714 1.00 84.81 103 ASP A CA 1
ATOM 802 C C . ASP A 1 103 ? 12.159 -7.381 8.861 1.00 84.81 103 ASP A C 1
ATOM 804 O O . ASP A 1 103 ? 11.045 -7.792 9.211 1.00 84.81 103 ASP A O 1
ATOM 808 N N . PRO A 1 104 ? 12.287 -6.500 7.852 1.00 81.38 104 PRO A N 1
ATOM 809 C CA . PRO A 1 104 ? 11.162 -5.992 7.077 1.00 81.38 104 PRO A CA 1
ATOM 810 C C . PRO A 1 104 ? 10.678 -7.006 6.043 1.00 81.38 104 PRO A C 1
ATOM 812 O O . PRO A 1 104 ? 11.301 -7.194 5.000 1.00 81.38 104 PRO A O 1
ATOM 815 N N . ASP A 1 105 ? 9.496 -7.554 6.296 1.00 87.31 105 ASP A N 1
ATOM 816 C CA . ASP A 1 105 ? 8.774 -8.455 5.401 1.00 87.31 105 ASP A CA 1
ATOM 817 C C . ASP A 1 105 ? 7.324 -7.958 5.231 1.00 87.31 105 ASP A C 1
ATOM 819 O O . ASP A 1 105 ? 6.743 -7.396 6.159 1.00 87.31 105 ASP A O 1
ATOM 823 N N . LEU A 1 106 ? 6.741 -8.106 4.038 1.00 89.38 106 LEU A N 1
ATOM 824 C CA . LEU A 1 106 ? 5.337 -7.769 3.793 1.00 89.38 106 LEU A CA 1
ATOM 825 C C . LEU A 1 106 ? 4.390 -8.736 4.505 1.00 89.38 106 LEU A C 1
ATOM 827 O O . LEU A 1 106 ? 3.320 -8.314 4.951 1.00 89.38 106 LEU A O 1
ATOM 831 N N . ASP A 1 107 ? 4.784 -10.001 4.661 1.00 91.31 107 ASP A N 1
ATOM 832 C CA . ASP A 1 107 ? 3.933 -11.031 5.262 1.00 91.31 107 ASP A CA 1
ATOM 833 C C . ASP A 1 107 ? 3.596 -10.714 6.721 1.00 91.31 107 ASP A C 1
ATOM 835 O O . ASP A 1 107 ? 2.504 -11.018 7.201 1.00 91.31 107 ASP A O 1
ATOM 839 N N . VAL A 1 108 ? 4.466 -9.978 7.420 1.00 89.38 108 VAL A N 1
ATOM 840 C CA . VAL A 1 108 ? 4.198 -9.550 8.799 1.00 89.38 108 VAL A CA 1
ATOM 841 C C . VAL A 1 108 ? 3.076 -8.519 8.898 1.00 89.38 108 VAL A C 1
ATOM 843 O O . VAL A 1 108 ? 2.624 -8.240 10.008 1.00 89.38 108 VAL A O 1
ATOM 846 N N . LEU A 1 109 ? 2.655 -7.905 7.793 1.00 90.81 109 LEU A N 1
ATOM 847 C CA . LEU A 1 109 ? 1.549 -6.949 7.755 1.00 90.81 109 LEU A CA 1
ATOM 848 C C . LEU A 1 109 ? 0.206 -7.656 7.527 1.00 90.81 109 LEU A C 1
ATOM 850 O O . LEU A 1 109 ? -0.839 -7.118 7.897 1.00 90.81 109 LEU A O 1
ATOM 854 N N . VAL A 1 110 ? 0.216 -8.855 6.943 1.00 94.94 110 VAL A N 1
ATOM 855 C CA . VAL A 1 110 ? -0.997 -9.600 6.597 1.00 94.94 110 VAL A CA 1
ATOM 856 C C . VAL A 1 110 ? -1.804 -9.933 7.857 1.00 94.94 110 VAL A C 1
ATOM 858 O O . VAL A 1 110 ? -1.269 -10.284 8.908 1.00 94.94 110 VAL A O 1
ATOM 861 N N . GLY A 1 111 ? -3.121 -9.750 7.773 1.00 95.88 111 GLY A N 1
ATOM 862 C CA . GLY A 1 111 ? -4.071 -9.931 8.868 1.00 95.88 111 GLY A CA 1
ATOM 863 C C . GLY A 1 111 ? -4.067 -8.815 9.918 1.00 95.88 111 GLY A C 1
ATOM 864 O O . GLY A 1 111 ? -4.922 -8.818 10.805 1.00 95.88 111 GLY A O 1
ATOM 865 N N . LYS A 1 112 ? -3.154 -7.837 9.840 1.00 94.50 112 LYS A N 1
ATOM 866 C CA . LYS A 1 112 ? -3.075 -6.742 10.815 1.00 94.50 112 LYS A CA 1
ATOM 867 C C . LYS A 1 112 ? -3.889 -5.537 10.373 1.00 94.50 112 LYS A C 1
ATOM 869 O O . LYS A 1 112 ? -3.820 -5.117 9.217 1.00 94.50 112 LYS A O 1
ATOM 874 N N . ARG A 1 113 ? -4.588 -4.931 11.338 1.00 95.81 113 ARG A N 1
ATOM 875 C CA . ARG A 1 113 ? -5.234 -3.623 11.181 1.00 95.81 113 ARG A CA 1
ATOM 876 C C . ARG A 1 113 ? -4.175 -2.523 11.154 1.00 95.81 113 ARG A C 1
ATOM 878 O O . ARG A 1 113 ? -3.332 -2.456 12.046 1.00 95.81 113 ARG A O 1
ATOM 885 N N . GLN A 1 114 ? -4.212 -1.684 10.128 1.00 94.50 114 GLN A N 1
ATOM 886 C CA . GLN A 1 114 ? -3.172 -0.712 9.808 1.00 94.50 114 GLN A CA 1
ATOM 887 C C . GLN A 1 114 ? -3.783 0.606 9.352 1.00 94.50 114 GLN A C 1
ATOM 889 O O . GLN A 1 114 ? -4.811 0.620 8.678 1.00 94.50 114 GLN A O 1
ATOM 894 N N . THR A 1 115 ? -3.102 1.704 9.667 1.00 95.56 115 THR A N 1
ATOM 895 C CA . THR A 1 115 ? -3.436 3.029 9.143 1.00 95.56 115 THR A CA 1
ATOM 896 C C . THR A 1 115 ? -2.549 3.330 7.949 1.00 95.56 115 THR A C 1
ATOM 898 O O . THR A 1 115 ? -1.324 3.303 8.064 1.00 95.56 115 THR A O 1
ATOM 901 N N . TRP A 1 116 ? -3.172 3.647 6.822 1.00 94.06 116 TRP A N 1
ATOM 902 C CA . TRP A 1 116 ? -2.495 4.042 5.596 1.00 94.06 116 TRP A CA 1
ATOM 903 C C . TRP A 1 116 ? -2.855 5.483 5.264 1.00 94.06 116 TRP A C 1
ATOM 905 O O . TRP A 1 116 ? -4.009 5.900 5.378 1.00 94.06 116 TRP A O 1
ATOM 915 N N . GLU A 1 117 ? -1.849 6.256 4.872 1.00 93.56 117 GLU A N 1
ATOM 916 C CA . GLU A 1 117 ? -1.998 7.668 4.546 1.00 93.56 117 GLU A CA 1
ATOM 917 C C . GLU A 1 117 ? -1.114 8.024 3.355 1.00 93.56 117 GLU A C 1
ATOM 919 O O . GLU A 1 117 ? 0.079 7.718 3.323 1.00 93.56 117 GLU A O 1
ATOM 924 N N . MET A 1 118 ? -1.709 8.689 2.369 1.00 88.94 118 MET A N 1
ATOM 925 C CA . MET A 1 118 ? -0.983 9.283 1.263 1.00 88.94 118 MET A CA 1
ATOM 926 C C . MET A 1 118 ? -0.327 10.574 1.751 1.00 88.94 118 MET A C 1
ATOM 928 O O . MET A 1 118 ? -0.967 11.622 1.851 1.00 88.94 118 MET A O 1
ATOM 932 N N . LEU A 1 119 ? 0.962 10.485 2.067 1.00 86.31 119 LEU A N 1
ATOM 933 C CA . LEU A 1 119 ? 1.752 11.636 2.485 1.00 86.31 119 LEU A CA 1
ATOM 934 C C . LEU A 1 119 ? 2.196 12.472 1.273 1.00 86.31 119 LEU A C 1
ATOM 936 O O . LEU A 1 119 ? 2.458 11.911 0.204 1.00 86.31 119 LEU A O 1
ATOM 940 N N . PRO A 1 120 ? 2.334 13.802 1.427 1.00 82.25 120 PRO A N 1
ATOM 941 C CA . PRO A 1 120 ? 2.982 14.634 0.423 1.00 82.25 120 PRO A CA 1
ATOM 942 C C . PRO A 1 120 ? 4.405 14.132 0.168 1.00 82.25 120 PRO A C 1
ATOM 944 O O . PRO A 1 120 ? 5.167 13.902 1.108 1.00 82.25 120 PRO A O 1
ATOM 947 N N . GLY A 1 121 ? 4.779 13.978 -1.097 1.00 70.94 121 GLY A N 1
ATOM 948 C CA . GLY A 1 121 ? 6.112 13.530 -1.472 1.00 70.94 121 GLY A CA 1
ATOM 949 C C . GLY A 1 121 ? 6.505 14.050 -2.843 1.00 70.94 121 GLY A C 1
ATOM 950 O O . GLY A 1 121 ? 5.674 14.145 -3.746 1.00 70.94 121 GLY A O 1
ATOM 951 N N . THR A 1 122 ? 7.783 14.381 -2.996 1.00 58.25 122 THR A N 1
ATOM 952 C CA . THR A 1 122 ? 8.361 14.760 -4.285 1.00 58.25 122 THR A CA 1
ATOM 953 C C . THR A 1 122 ? 8.885 13.496 -4.959 1.00 58.25 122 THR A C 1
ATOM 955 O O . THR A 1 122 ? 9.986 13.038 -4.659 1.00 58.25 122 THR A O 1
ATOM 958 N N . LEU A 1 123 ? 8.082 12.903 -5.841 1.00 60.53 123 LEU A N 1
ATOM 959 C CA . LEU A 1 123 ? 8.570 11.884 -6.773 1.00 60.53 123 LEU A CA 1
ATOM 960 C C . LEU A 1 123 ? 9.357 12.623 -7.871 1.00 60.53 123 LEU A C 1
ATOM 962 O O . LEU A 1 123 ? 8.878 13.649 -8.356 1.00 60.53 123 LEU A O 1
ATOM 966 N N . ARG A 1 124 ? 10.572 12.172 -8.200 1.00 51.53 124 ARG A N 1
ATOM 967 C CA . ARG A 1 124 ? 11.379 12.744 -9.294 1.00 51.53 124 ARG A CA 1
ATOM 968 C C . ARG A 1 124 ? 11.251 11.908 -10.554 1.00 51.53 12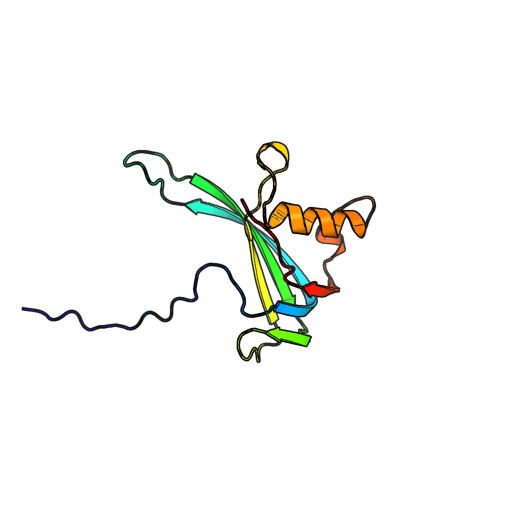4 ARG A C 1
ATOM 970 O O . ARG A 1 124 ? 11.230 10.667 -10.414 1.00 51.53 124 ARG A O 1
#

Sequence (124 aa):
MTQETFKPSLATPVGQSPLQKFVGILESWEAETRESPSDTPGEAPRKYQVITFNFRDLDVLKSTEPYPFPVAVLTIGYAPPAQSRGNTRWEAIAGSIRKLTPDPDLDVLVGKRQTWEMLPGTLR

Radius of gyration: 17.77 Å; chains: 1; bounding box: 41×26×56 Å

pLDDT: mean 81.99, std 14.7, range [41.56, 97.5]

Organism: NCBI:txid412755

Foldseek 3Di:
DDDPDDDDDPDDPPADDQQQKKKWAFADKDKDWDWACDPDPPDGTDIWIKMKTKTAQIDRPDGPDDDPDRIDIHIATDDPPVRDPDQGPNVVVQVVQCVVDVDRDPVVRHRDIDMDHDDDGDRD

Secondary structure (DSSP, 8-state):
----------PPPTT--SEEEEEEEEEEEEEEEEEEPPSSTTSPPEEEEEEEEEEEEEEEEEESS----S-EEEEEEE--TTT--S--HHHHHHHHHTTT-SS--SGGGTT-EEEEE-------